Protein AF-A0A973M0V3-F1 (afdb_monomer_lite)

Sequence (65 aa):
HGIELVFAELKGPVKDRLLRFGTRGRFGPDHFFPTVSAAVRALRSDGPDGEPSAGGGTDDGGQRQ

pLDDT: mean 76.27, std 14.75, range [52.94, 95.62]

Secondary structure (DSSP, 8-state):
------EES--HHHHHHHHHHHTTTT--GGGEESSHHHHHHHHHHHSTT----------------

Radius of gyration: 21.03 Å; chains: 1; bounding box: 50×36×55 Å

Foldseek 3Di:
DDDDAAEECDDPVRVVVCCVVCVVPRDDPVRYYDHPVVVVVVVVVPDPPPPPPDPDPPPPPPDDD

Structure (mmCIF, N/CA/C/O backbone):
data_AF-A0A973M0V3-F1
#
_entry.id   AF-A0A973M0V3-F1
#
loop_
_atom_site.group_PDB
_atom_site.id
_atom_site.type_symbol
_atom_site.label_atom_id
_atom_site.label_alt_id
_atom_site.label_comp_id
_atom_site.label_asym_id
_atom_site.label_entity_id
_atom_site.label_seq_id
_atom_site.pdbx_PDB_ins_code
_atom_site.Cartn_x
_atom_site.Cartn_y
_atom_site.Cartn_z
_atom_site.occupancy
_atom_site.B_iso_or_equiv
_atom_site.auth_seq_id
_atom_site.auth_comp_id
_atom_site.auth_asym_id
_atom_site.auth_atom_id
_atom_site.pdbx_PDB_model_num
ATOM 1 N N . HIS A 1 1 ? -8.497 3.196 -22.472 1.00 57.53 1 HIS A N 1
ATOM 2 C CA . HIS A 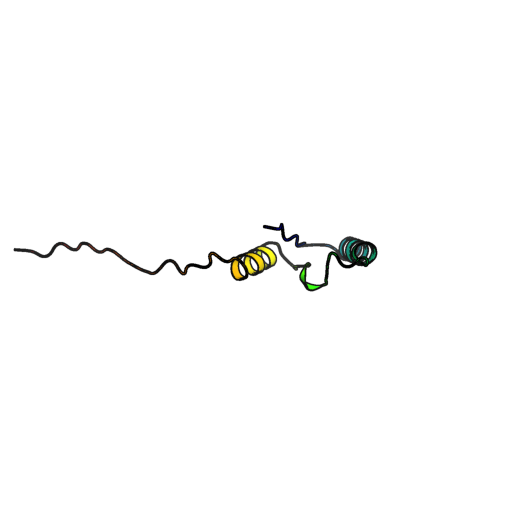1 1 ? -7.294 2.924 -21.663 1.00 57.53 1 HIS A CA 1
ATOM 3 C C . HIS A 1 1 ? -7.396 3.726 -20.378 1.00 57.53 1 HIS A C 1
ATOM 5 O O . HIS A 1 1 ? -7.517 4.943 -20.449 1.00 57.53 1 HIS A O 1
ATOM 11 N N . GLY A 1 2 ? -7.507 3.045 -19.240 1.00 76.62 2 GLY A N 1
ATOM 12 C CA . GLY A 1 2 ? -7.565 3.675 -17.919 1.00 76.62 2 GLY A CA 1
ATOM 13 C C . GLY A 1 2 ? -6.196 3.654 -17.241 1.00 76.62 2 GLY A C 1
ATOM 14 O O . GLY A 1 2 ? -5.276 3.014 -17.741 1.00 76.62 2 GLY A O 1
ATOM 15 N N . ILE A 1 3 ? -6.076 4.348 -16.110 1.00 81.44 3 ILE A N 1
ATOM 16 C CA . ILE A 1 3 ? -4.924 4.244 -15.209 1.00 81.44 3 ILE A CA 1
ATOM 17 C C . ILE A 1 3 ? -5.396 3.489 -13.970 1.00 81.44 3 ILE A C 1
ATOM 19 O O . ILE A 1 3 ? -6.373 3.900 -13.341 1.00 81.44 3 ILE A O 1
ATOM 23 N N . GLU A 1 4 ? -4.701 2.413 -13.618 1.00 84.81 4 GLU A N 1
ATOM 24 C CA . GLU A 1 4 ? -4.877 1.740 -12.336 1.00 84.81 4 GLU A CA 1
ATOM 25 C C . GLU A 1 4 ? -3.970 2.389 -11.281 1.00 84.81 4 GLU A C 1
ATOM 27 O O . GLU A 1 4 ? -2.793 2.650 -11.532 1.00 84.81 4 GLU A O 1
ATOM 32 N N . LEU A 1 5 ? -4.525 2.679 -10.101 1.00 86.50 5 LEU A N 1
ATOM 33 C CA . LEU A 1 5 ? -3.792 3.255 -8.975 1.00 86.50 5 LEU A CA 1
ATOM 34 C C . LEU A 1 5 ? -3.796 2.282 -7.795 1.00 86.50 5 LEU A C 1
ATOM 36 O O . LEU A 1 5 ? -4.857 1.886 -7.309 1.00 86.50 5 LEU A O 1
ATOM 40 N N . VAL A 1 6 ? -2.602 1.976 -7.295 1.00 90.75 6 VAL A N 1
ATOM 41 C CA . VAL A 1 6 ? -2.369 1.158 -6.101 1.00 90.75 6 VAL A CA 1
ATOM 42 C C . VAL A 1 6 ? -1.449 1.890 -5.124 1.00 90.75 6 VAL A C 1
ATOM 44 O O . VAL A 1 6 ? -0.720 2.810 -5.499 1.00 90.75 6 VAL A O 1
ATOM 47 N N . PHE A 1 7 ? -1.468 1.477 -3.862 1.00 91.75 7 PHE A N 1
ATOM 48 C CA . PHE A 1 7 ? -0.674 2.050 -2.783 1.00 91.75 7 PHE A CA 1
ATOM 49 C C . PHE A 1 7 ? 0.251 0.997 -2.178 1.00 91.75 7 PHE A C 1
ATOM 51 O O . PHE A 1 7 ? -0.158 -0.139 -1.954 1.00 91.75 7 PHE A O 1
ATOM 58 N N . ALA A 1 8 ? 1.478 1.386 -1.841 1.00 95.19 8 ALA A N 1
ATOM 59 C CA . ALA A 1 8 ? 2.438 0.535 -1.146 1.00 95.19 8 ALA A CA 1
ATOM 60 C C . ALA A 1 8 ? 2.983 1.229 0.109 1.00 95.19 8 ALA A C 1
ATOM 62 O O . ALA A 1 8 ? 3.009 2.457 0.180 1.00 95.19 8 ALA A O 1
ATOM 63 N N . GLU A 1 9 ? 3.409 0.435 1.096 1.00 95.06 9 GLU A N 1
ATOM 64 C CA . GLU A 1 9 ? 4.124 0.897 2.304 1.00 95.06 9 GLU A CA 1
ATOM 65 C C . GLU A 1 9 ? 3.370 1.941 3.150 1.00 95.06 9 GLU A C 1
ATOM 67 O O . GLU A 1 9 ? 3.954 2.747 3.883 1.00 95.06 9 GLU A O 1
ATOM 72 N N . LEU A 1 10 ? 2.038 1.916 3.094 1.00 92.19 10 LEU A N 1
ATOM 73 C CA . LEU A 1 10 ? 1.224 2.813 3.900 1.00 92.19 10 LEU A CA 1
ATOM 74 C C . LEU A 1 10 ? 1.173 2.378 5.362 1.00 92.19 10 LEU A C 1
ATOM 76 O O . LEU A 1 10 ? 0.903 1.226 5.697 1.00 92.19 10 LEU A O 1
ATOM 80 N N . LYS A 1 11 ? 1.344 3.357 6.250 1.00 89.56 11 LYS A N 1
ATOM 81 C CA . LYS A 1 11 ? 1.137 3.183 7.689 1.00 89.56 11 LYS A CA 1
ATOM 82 C C . LYS A 1 11 ? -0.353 3.211 8.0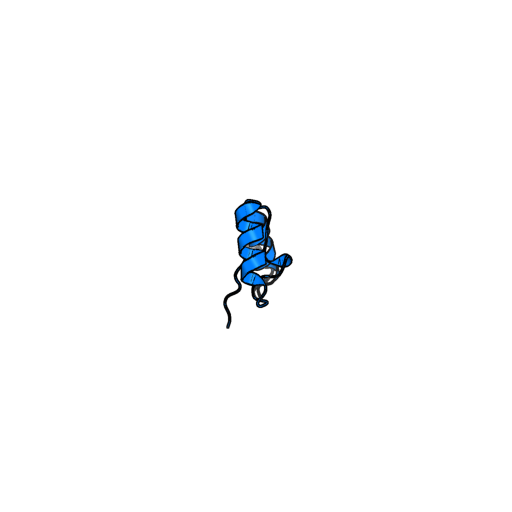31 1.00 89.56 11 LYS A C 1
ATOM 84 O O . LYS A 1 11 ? -1.120 3.907 7.365 1.00 89.56 11 LYS A O 1
ATOM 89 N N . GLY A 1 12 ? -0.727 2.524 9.116 1.00 88.12 12 GLY A N 1
ATOM 90 C CA . GLY A 1 12 ? -2.109 2.384 9.607 1.00 88.12 12 GLY A CA 1
ATOM 91 C C . GLY A 1 12 ? -2.942 3.669 9.522 1.00 88.12 12 GLY A C 1
ATOM 92 O O . GLY A 1 12 ? -3.891 3.689 8.748 1.00 88.12 12 GLY A O 1
ATOM 93 N N . PRO A 1 13 ? -2.527 4.792 10.147 1.00 91.00 13 PRO A N 1
ATOM 94 C CA . PRO A 1 13 ? -3.304 6.035 10.101 1.00 91.00 13 PRO A CA 1
ATOM 95 C C . PRO A 1 13 ? -3.582 6.571 8.686 1.00 91.00 13 PRO A C 1
ATOM 97 O O . PRO A 1 13 ? -4.629 7.166 8.437 1.00 91.00 13 PRO A O 1
ATOM 100 N N . VAL A 1 14 ? -2.654 6.372 7.742 1.00 89.12 14 VAL A N 1
ATOM 101 C CA . VAL A 1 14 ? -2.817 6.805 6.343 1.00 89.12 14 VAL A CA 1
ATOM 102 C C . VAL A 1 14 ? -3.719 5.834 5.587 1.00 89.12 14 VAL A C 1
ATOM 104 O O . VAL A 1 14 ? -4.623 6.278 4.879 1.00 89.12 14 VAL A O 1
ATOM 107 N N . LYS A 1 15 ? -3.520 4.524 5.778 1.00 86.75 15 LYS A N 1
ATOM 108 C CA . LYS A 1 15 ? -4.382 3.474 5.220 1.00 86.75 15 LYS A CA 1
ATOM 109 C C . LYS A 1 15 ? -5.831 3.668 5.672 1.00 86.75 15 LYS A C 1
ATOM 111 O O . LYS A 1 15 ? -6.727 3.710 4.836 1.00 86.75 15 LYS A O 1
ATOM 116 N N . ASP A 1 16 ? -6.050 3.887 6.963 1.00 86.88 16 ASP A N 1
ATOM 117 C CA . ASP A 1 16 ? -7.376 4.075 7.555 1.00 86.88 16 ASP A CA 1
ATOM 118 C C . ASP A 1 16 ? -8.060 5.332 7.010 1.00 86.88 16 ASP A C 1
ATOM 120 O O . ASP A 1 16 ? -9.257 5.325 6.714 1.00 86.88 16 ASP A O 1
ATOM 124 N N . ARG A 1 17 ? -7.293 6.412 6.805 1.00 86.75 17 ARG A N 1
ATOM 125 C CA . ARG A 1 17 ? -7.794 7.654 6.205 1.00 86.75 17 ARG A CA 1
ATOM 126 C C . ARG A 1 17 ? -8.178 7.466 4.735 1.00 86.75 17 ARG A C 1
ATOM 128 O O . ARG A 1 17 ? -9.225 7.965 4.322 1.00 86.75 17 ARG A O 1
ATOM 135 N N . LEU A 1 18 ? -7.377 6.732 3.961 1.00 85.06 18 LEU A N 1
ATOM 136 C CA . LEU A 1 18 ? -7.685 6.405 2.565 1.00 85.06 18 LEU A CA 1
ATOM 137 C C . LEU A 1 18 ? -8.876 5.459 2.440 1.00 85.06 18 LEU A C 1
ATOM 139 O O . LEU A 1 18 ? -9.710 5.680 1.572 1.00 85.06 18 LEU A O 1
ATOM 143 N N . LEU A 1 19 ? -9.011 4.470 3.324 1.00 82.19 19 LEU A N 1
ATOM 144 C CA . LEU A 1 19 ? -10.190 3.604 3.373 1.00 82.19 19 LEU A CA 1
ATOM 145 C C . LEU A 1 19 ? -11.438 4.413 3.735 1.00 82.19 19 LEU A C 1
ATOM 147 O O . LEU A 1 19 ? -12.455 4.318 3.051 1.00 82.19 19 LEU A O 1
ATOM 151 N N . ARG A 1 20 ? -11.350 5.280 4.752 1.00 80.81 20 ARG A N 1
ATOM 152 C CA . ARG A 1 20 ? -12.472 6.115 5.203 1.00 80.81 20 ARG A CA 1
ATOM 153 C C . ARG A 1 20 ? -12.933 7.112 4.142 1.00 80.81 20 ARG A C 1
ATOM 155 O O . ARG A 1 20 ? -14.139 7.273 3.973 1.00 80.81 20 ARG A O 1
ATOM 162 N N . PHE A 1 21 ? -12.023 7.760 3.415 1.00 76.38 21 PHE A N 1
ATOM 163 C CA . PHE A 1 21 ? -12.389 8.669 2.318 1.00 76.38 21 PHE A CA 1
ATOM 164 C C . PHE A 1 21 ? -12.678 7.951 0.996 1.00 76.38 21 PHE A C 1
ATOM 166 O O . PHE A 1 21 ? -13.445 8.453 0.174 1.00 76.38 21 PHE A O 1
ATOM 173 N N . GLY A 1 22 ? -12.097 6.769 0.805 1.00 68.06 22 GLY A N 1
ATOM 174 C CA . GLY A 1 22 ? -12.293 5.895 -0.344 1.00 68.06 22 GLY A CA 1
ATOM 175 C C . GLY A 1 22 ? -13.627 5.150 -0.338 1.00 68.06 22 GLY A C 1
ATOM 176 O O . GLY A 1 22 ? -13.972 4.576 -1.366 1.00 68.06 22 GLY A O 1
ATOM 177 N N . THR A 1 23 ? -14.410 5.225 0.751 1.00 58.94 23 THR A N 1
ATOM 178 C CA . THR A 1 23 ? -15.764 4.641 0.922 1.00 58.94 23 THR A CA 1
ATOM 179 C C . THR A 1 23 ? -16.789 5.022 -0.156 1.00 58.94 23 THR A C 1
ATOM 181 O O . THR A 1 23 ? -17.858 4.424 -0.215 1.00 58.94 23 THR A O 1
ATOM 184 N N . ARG A 1 24 ? -16.465 5.947 -1.069 1.00 58.41 24 ARG A N 1
ATOM 185 C CA . ARG A 1 24 ? -17.190 6.130 -2.342 1.00 58.41 24 ARG A CA 1
ATOM 186 C C . ARG A 1 24 ? -16.781 5.132 -3.447 1.00 58.41 24 ARG A C 1
ATOM 188 O O . ARG A 1 24 ? -17.091 5.370 -4.609 1.00 58.41 24 ARG A O 1
ATOM 195 N N . GLY A 1 25 ? -16.088 4.043 -3.105 1.00 58.53 25 GLY A N 1
ATOM 196 C CA . GLY A 1 25 ? -15.846 2.887 -3.977 1.00 58.53 25 GLY A CA 1
ATOM 197 C C . GLY A 1 25 ? -14.609 2.954 -4.876 1.00 58.53 25 GLY A C 1
ATOM 198 O O . GLY A 1 25 ? -14.541 2.193 -5.831 1.00 58.53 25 GLY A O 1
ATOM 199 N N . ARG A 1 26 ? -13.638 3.847 -4.623 1.00 68.06 26 ARG A N 1
ATOM 200 C CA . ARG A 1 26 ? -12.458 3.969 -5.512 1.00 68.06 26 ARG A CA 1
ATOM 201 C C . ARG A 1 26 ? -11.289 3.047 -5.171 1.00 68.06 26 ARG A C 1
ATOM 203 O O . ARG A 1 26 ? -10.521 2.741 -6.069 1.00 68.06 26 ARG A O 1
ATOM 210 N N . PHE A 1 27 ? -11.135 2.642 -3.909 1.00 73.56 27 PHE A N 1
ATOM 211 C CA . PHE A 1 27 ? -9.976 1.865 -3.458 1.00 73.56 27 PHE A CA 1
ATOM 212 C C . PHE A 1 27 ? -10.428 0.736 -2.530 1.00 73.56 27 PHE A C 1
ATOM 214 O O . PHE A 1 27 ? -10.701 0.964 -1.349 1.00 73.56 27 PHE A O 1
ATOM 221 N N . GLY A 1 28 ? -10.549 -0.470 -3.084 1.00 72.06 28 GLY A N 1
ATOM 222 C CA . GLY A 1 28 ? -10.772 -1.694 -2.315 1.00 72.06 28 GLY A CA 1
ATOM 223 C C . GLY A 1 28 ? -9.524 -2.134 -1.531 1.00 72.06 28 GLY A C 1
ATOM 224 O O . GLY A 1 28 ? -8.439 -1.582 -1.733 1.00 72.06 28 GLY A O 1
ATOM 225 N N . PRO A 1 29 ? -9.647 -3.131 -0.636 1.00 71.19 29 PRO A N 1
ATOM 226 C CA . PRO A 1 29 ? -8.516 -3.670 0.127 1.00 71.19 29 PRO A CA 1
ATOM 227 C C . PRO A 1 29 ? -7.385 -4.210 -0.765 1.00 71.19 29 PRO A C 1
ATOM 229 O O . PRO A 1 29 ? -6.226 -4.146 -0.360 1.00 71.19 29 PRO A O 1
ATOM 232 N N . ASP A 1 30 ? -7.704 -4.631 -1.988 1.00 81.56 30 ASP A N 1
ATOM 233 C CA . ASP A 1 30 ? -6.751 -5.186 -2.959 1.00 81.56 30 ASP A CA 1
ATOM 234 C C . ASP A 1 30 ? -5.825 -4.127 -3.591 1.00 81.56 30 ASP A C 1
ATOM 236 O O . ASP A 1 30 ? -4.868 -4.462 -4.279 1.00 81.56 30 ASP A O 1
ATOM 240 N N . HIS A 1 31 ? -6.045 -2.837 -3.306 1.00 87.88 31 HIS A N 1
ATOM 241 C CA . HIS A 1 31 ? -5.183 -1.742 -3.769 1.00 87.88 31 HIS A CA 1
ATOM 242 C C . HIS A 1 31 ? -4.011 -1.441 -2.822 1.00 87.88 31 HIS A C 1
ATOM 244 O O . HIS A 1 31 ? -3.261 -0.498 -3.075 1.00 87.88 31 HIS A O 1
ATOM 250 N N . PHE A 1 32 ? -3.859 -2.171 -1.711 1.00 90.81 32 PHE A N 1
ATOM 251 C CA . PHE A 1 32 ? -2.865 -1.874 -0.677 1.00 90.81 32 PHE A CA 1
ATOM 252 C C . PHE A 1 32 ? -1.838 -2.997 -0.535 1.00 90.81 32 PHE A C 1
ATOM 254 O O . PHE A 1 32 ? -2.139 -4.080 -0.038 1.00 90.81 32 PHE A O 1
ATOM 261 N N . PHE A 1 33 ? -0.591 -2.693 -0.876 1.00 93.38 33 PHE A N 1
ATOM 262 C CA . PHE A 1 33 ? 0.516 -3.639 -0.863 1.00 93.38 33 PHE A CA 1
ATOM 263 C C . PHE A 1 33 ? 1.488 -3.370 0.294 1.00 93.38 3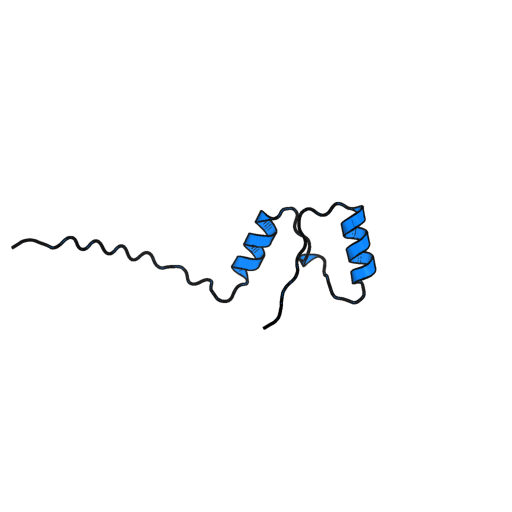3 PHE A C 1
ATOM 265 O O . PHE A 1 33 ? 1.742 -2.213 0.649 1.00 93.38 33 PHE A O 1
ATOM 272 N N . PRO A 1 34 ? 2.090 -4.422 0.877 1.00 93.44 34 PRO A N 1
ATOM 273 C CA . PRO A 1 34 ? 3.057 -4.264 1.959 1.00 93.44 34 PRO A CA 1
ATOM 274 C C . PRO A 1 34 ? 4.378 -3.640 1.488 1.00 93.44 34 PRO A C 1
ATOM 276 O O . PRO A 1 34 ? 5.040 -2.990 2.287 1.00 93.44 34 PRO A O 1
ATOM 279 N N . THR A 1 35 ? 4.756 -3.820 0.214 1.00 95.62 35 THR A N 1
ATOM 280 C CA . THR A 1 35 ? 5.995 -3.285 -0.378 1.00 95.62 35 THR A CA 1
ATOM 281 C C . THR A 1 35 ? 5.779 -2.831 -1.819 1.00 95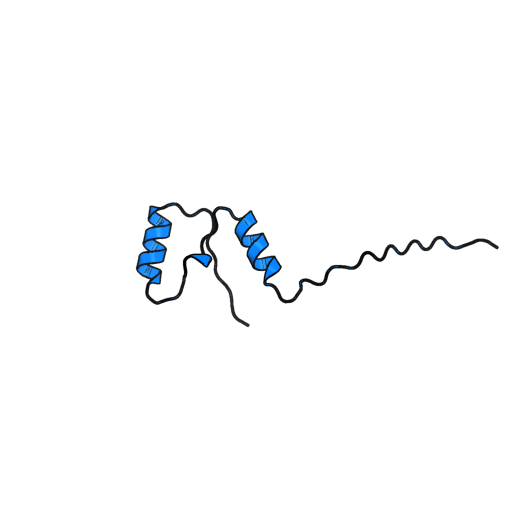.62 35 THR A C 1
ATOM 283 O O . THR A 1 35 ? 4.885 -3.329 -2.511 1.00 95.62 35 THR A O 1
ATOM 286 N N . VAL A 1 36 ? 6.645 -1.934 -2.303 1.00 95.19 36 VAL A N 1
ATOM 287 C CA . VAL A 1 36 ? 6.659 -1.505 -3.716 1.00 95.19 36 VAL A CA 1
ATOM 288 C C . VAL A 1 36 ? 6.892 -2.697 -4.649 1.00 95.19 36 VAL A C 1
ATOM 290 O O . VAL A 1 36 ? 6.208 -2.845 -5.657 1.00 95.19 36 VAL A O 1
ATOM 293 N N . SER A 1 37 ? 7.805 -3.600 -4.283 1.00 95.44 37 SER A N 1
ATOM 294 C CA . SER A 1 37 ? 8.101 -4.808 -5.063 1.00 95.44 37 SER A CA 1
ATOM 295 C C . SER A 1 37 ? 6.885 -5.721 -5.231 1.00 95.44 37 SER A C 1
ATOM 297 O O . SER A 1 37 ? 6.714 -6.308 -6.299 1.00 95.44 37 SER A O 1
ATOM 299 N N . ALA A 1 38 ? 6.039 -5.848 -4.202 1.00 94.81 38 ALA A N 1
ATOM 300 C CA . ALA A 1 38 ? 4.801 -6.620 -4.293 1.00 94.81 38 ALA A CA 1
ATOM 301 C C . ALA A 1 38 ? 3.799 -5.964 -5.259 1.00 94.81 38 ALA A C 1
ATOM 303 O O . ALA A 1 38 ? 3.245 -6.659 -6.108 1.00 94.81 38 ALA A O 1
ATOM 304 N N . ALA A 1 39 ? 3.640 -4.637 -5.193 1.00 93.38 39 ALA A N 1
ATOM 305 C CA . ALA A 1 39 ? 2.766 -3.890 -6.100 1.00 93.38 39 ALA A CA 1
ATOM 306 C C . ALA A 1 39 ? 3.211 -4.010 -7.569 1.00 93.38 39 ALA A C 1
ATOM 308 O O . ALA A 1 39 ? 2.401 -4.299 -8.446 1.00 93.38 39 ALA A O 1
ATOM 309 N N . VAL A 1 40 ? 4.513 -3.858 -7.842 1.00 93.81 40 VAL A N 1
ATOM 310 C CA . VAL A 1 40 ? 5.068 -3.975 -9.204 1.00 93.81 40 VAL A CA 1
ATOM 311 C C . VAL A 1 40 ? 4.874 -5.381 -9.776 1.00 93.81 40 VAL A C 1
ATOM 313 O O . VAL A 1 40 ? 4.579 -5.517 -10.961 1.00 93.81 40 VAL A O 1
ATOM 316 N N . ARG A 1 41 ? 5.038 -6.431 -8.959 1.00 93.25 41 ARG A N 1
ATOM 317 C CA . ARG A 1 41 ? 4.781 -7.813 -9.398 1.00 93.25 41 ARG A CA 1
ATOM 318 C C . ARG A 1 41 ? 3.314 -8.010 -9.774 1.00 93.25 41 ARG A C 1
ATOM 320 O O . ARG A 1 41 ? 3.065 -8.550 -10.842 1.00 93.25 41 ARG A O 1
ATOM 327 N N . ALA A 1 42 ? 2.384 -7.535 -8.945 1.00 90.25 42 ALA A N 1
ATOM 328 C CA . ALA A 1 42 ? 0.951 -7.660 -9.206 1.00 90.25 42 ALA A CA 1
ATOM 329 C C . ALA A 1 42 ? 0.541 -6.968 -10.520 1.00 90.25 42 ALA A C 1
ATOM 331 O O . ALA A 1 42 ? -0.042 -7.607 -11.387 1.00 90.25 42 ALA A O 1
ATOM 332 N N . LEU A 1 43 ? 0.953 -5.711 -10.720 1.00 88.19 43 LEU A N 1
ATOM 333 C CA . LEU A 1 43 ? 0.645 -4.942 -11.936 1.00 88.19 43 LEU A CA 1
ATOM 334 C C . LEU A 1 43 ? 1.259 -5.532 -13.214 1.00 88.19 43 LEU A C 1
ATOM 336 O O . LEU A 1 43 ? 0.659 -5.459 -14.280 1.00 88.19 43 LEU A O 1
ATOM 340 N N . ARG A 1 44 ? 2.463 -6.115 -13.135 1.00 87.75 44 ARG A N 1
ATOM 341 C CA . ARG A 1 44 ? 3.094 -6.773 -14.295 1.00 87.75 44 ARG A CA 1
ATOM 342 C C . ARG A 1 44 ? 2.417 -8.085 -14.674 1.00 87.75 44 ARG A C 1
ATOM 344 O O . ARG A 1 44 ? 2.461 -8.451 -15.840 1.00 87.75 44 ARG A O 1
ATOM 351 N N . SER A 1 45 ? 1.843 -8.793 -13.705 1.00 76.62 45 SE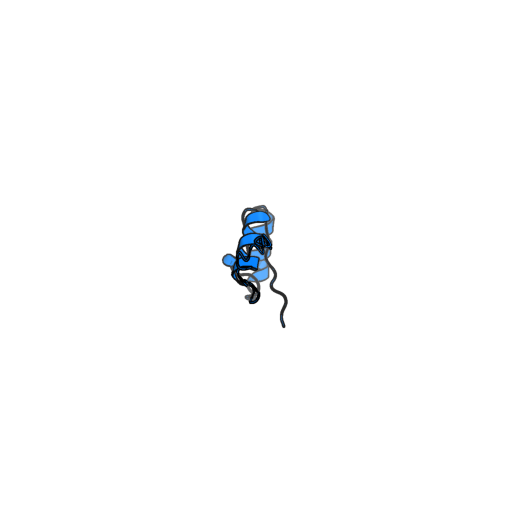R A N 1
ATOM 352 C CA . SER A 1 45 ? 1.105 -10.033 -13.951 1.00 76.62 45 SER A CA 1
ATOM 353 C C . SER A 1 45 ? -0.265 -9.799 -14.588 1.00 76.62 45 SER A C 1
ATOM 355 O O . SER A 1 45 ? -0.760 -10.705 -15.248 1.00 76.62 45 SER A O 1
ATOM 357 N N . ASP A 1 46 ? -0.848 -8.612 -14.411 1.00 68.06 46 ASP A N 1
ATOM 358 C CA . ASP A 1 46 ? -2.163 -8.243 -14.959 1.00 68.06 46 ASP A CA 1
ATOM 359 C C . ASP A 1 46 ? -2.070 -7.482 -16.300 1.00 68.06 46 ASP A C 1
ATOM 361 O O . ASP A 1 46 ? -3.069 -7.224 -16.970 1.00 68.06 46 ASP A O 1
ATOM 365 N N . GLY A 1 47 ? -0.853 -7.115 -16.718 1.00 61.22 47 GLY A N 1
ATOM 366 C CA . GLY A 1 47 ? -0.610 -6.409 -17.972 1.00 61.22 47 GLY A CA 1
ATOM 367 C C . GLY A 1 47 ? -0.817 -7.305 -19.207 1.00 61.22 47 GLY A C 1
ATOM 368 O O . GLY A 1 47 ? -0.345 -8.442 -19.211 1.00 61.22 47 GLY A O 1
ATOM 369 N N . PRO A 1 48 ? -1.437 -6.800 -20.294 1.00 57.09 48 PRO A N 1
ATOM 370 C CA . PRO A 1 48 ? -1.693 -7.561 -21.527 1.00 57.09 48 PRO A CA 1
ATOM 371 C C . PRO A 1 48 ? -0.431 -7.959 -22.316 1.00 57.09 48 PRO A C 1
ATOM 373 O O . PRO A 1 48 ? -0.540 -8.689 -23.296 1.00 57.09 48 PRO A O 1
ATOM 376 N N . ASP A 1 49 ? 0.755 -7.534 -21.875 1.00 58.97 49 ASP A N 1
ATOM 377 C CA . ASP A 1 49 ? 2.018 -7.680 -22.606 1.00 58.97 49 ASP A CA 1
ATOM 378 C C . ASP A 1 49 ? 3.005 -8.614 -21.887 1.00 58.97 49 ASP A C 1
ATOM 380 O O . ASP A 1 49 ? 4.226 -8.456 -21.959 1.00 58.97 49 ASP A O 1
ATOM 384 N N . GLY A 1 50 ? 2.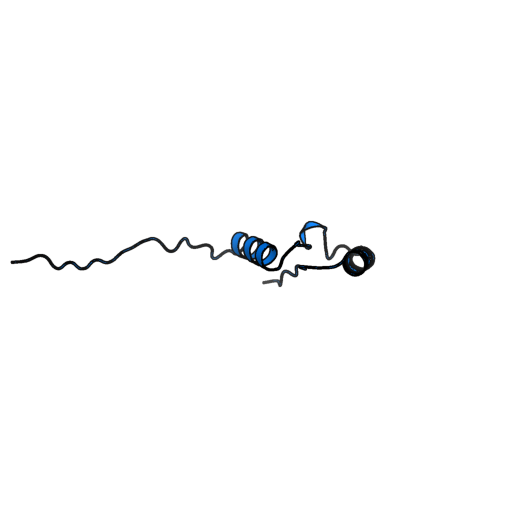483 -9.610 -21.171 1.00 54.91 50 GLY A N 1
ATOM 385 C CA . GLY A 1 50 ? 3.256 -10.758 -20.715 1.00 54.91 50 GLY A CA 1
ATOM 386 C C . GLY A 1 50 ? 3.575 -11.710 -21.866 1.00 54.91 50 GLY A C 1
ATOM 387 O O . GLY A 1 50 ? 3.234 -12.885 -21.778 1.00 54.91 50 GLY A O 1
ATOM 388 N N . GLU A 1 51 ? 4.206 -11.234 -22.944 1.00 57.31 51 GLU A N 1
ATOM 389 C CA . GLU A 1 51 ? 4.869 -12.146 -23.873 1.00 57.31 51 GLU A CA 1
ATOM 390 C C . GLU A 1 51 ? 6.028 -12.804 -23.110 1.00 57.31 51 GLU A C 1
ATOM 392 O O . GLU A 1 51 ? 6.960 -12.109 -22.682 1.00 57.31 51 GLU A O 1
ATOM 397 N N . PRO A 1 52 ? 6.014 -14.132 -22.898 1.00 58.38 52 PRO A N 1
ATOM 398 C CA . PRO A 1 52 ? 7.221 -14.816 -22.490 1.00 58.38 52 PRO A CA 1
ATOM 399 C C . PRO A 1 52 ? 8.186 -14.677 -23.664 1.00 58.38 52 PRO A C 1
ATOM 401 O O . PRO A 1 52 ? 8.024 -15.364 -24.669 1.00 58.38 52 PRO A O 1
ATOM 404 N N . SER A 1 53 ? 9.160 -13.764 -23.569 1.00 57.97 53 SER A N 1
ATOM 405 C CA . SER A 1 53 ? 10.272 -13.719 -24.517 1.00 57.97 53 SER A CA 1
ATOM 406 C C . SER A 1 53 ? 10.881 -15.111 -24.572 1.00 57.97 53 SER A C 1
ATOM 408 O O . SER A 1 53 ? 11.553 -15.565 -23.643 1.00 57.97 53 SER A O 1
ATOM 410 N N . ALA A 1 54 ? 10.543 -15.807 -25.652 1.00 58.09 54 ALA A N 1
ATOM 411 C CA . ALA A 1 54 ? 10.983 -17.145 -25.930 1.00 58.09 54 ALA A CA 1
ATOM 412 C C . ALA A 1 54 ? 12.509 -17.142 -25.924 1.00 58.09 54 ALA A C 1
ATOM 414 O O . ALA A 1 54 ? 13.156 -16.311 -26.564 1.00 58.09 54 ALA A O 1
ATOM 415 N N . GLY A 1 55 ? 13.075 -18.099 -25.195 1.00 56.72 55 GLY A N 1
ATOM 416 C CA . GLY A 1 55 ? 14.438 -18.527 -25.434 1.00 56.72 55 GLY A CA 1
ATOM 417 C C . GLY A 1 55 ? 14.558 -18.930 -26.900 1.00 56.72 55 GLY A C 1
ATOM 418 O O . GLY A 1 55 ? 14.019 -19.947 -27.319 1.00 56.72 55 GLY A O 1
ATOM 419 N N . GLY A 1 56 ? 15.249 -18.104 -27.671 1.00 52.94 56 GLY A N 1
ATOM 420 C CA . GLY A 1 56 ? 15.714 -18.405 -29.012 1.00 52.94 56 GLY A CA 1
ATOM 421 C C . GLY A 1 56 ? 17.172 -18.001 -29.068 1.00 52.94 56 GLY A C 1
ATOM 422 O O . GLY A 1 56 ? 17.497 -16.917 -29.537 1.00 52.94 56 GLY A O 1
ATOM 423 N N . GLY A 1 57 ? 18.040 -18.833 -28.493 1.00 57.53 57 GLY A N 1
ATOM 424 C CA . GLY A 1 57 ? 19.469 -18.727 -28.731 1.00 57.53 57 GLY A CA 1
ATOM 425 C C . GLY A 1 57 ? 19.718 -19.001 -30.205 1.00 57.53 57 GLY A C 1
ATOM 426 O O . GLY A 1 57 ? 19.700 -20.150 -30.628 1.00 57.53 57 GLY A O 1
ATOM 427 N N . THR A 1 58 ? 19.922 -17.952 -30.991 1.00 59.38 58 THR A N 1
ATOM 428 C CA . THR A 1 58 ? 20.626 -18.061 -32.264 1.00 59.38 58 THR A CA 1
ATOM 429 C C . THR A 1 58 ? 22.101 -18.260 -31.940 1.00 59.38 58 THR A C 1
ATOM 431 O O . THR A 1 58 ? 22.888 -17.316 -31.893 1.00 59.38 58 THR A O 1
ATOM 434 N N . ASP A 1 59 ? 22.468 -19.509 -31.652 1.00 65.81 59 ASP A N 1
ATOM 435 C CA . ASP A 1 59 ? 23.799 -19.975 -32.002 1.00 65.81 59 ASP A CA 1
ATOM 436 C C . ASP A 1 59 ? 23.787 -20.165 -33.524 1.00 65.81 59 ASP A C 1
ATOM 438 O O . ASP A 1 59 ? 23.115 -21.038 -34.063 1.00 65.81 59 ASP A O 1
ATOM 442 N N . ASP A 1 60 ? 24.432 -19.246 -34.239 1.00 62.16 60 ASP A N 1
ATOM 443 C CA . ASP A 1 60 ? 24.802 -19.463 -35.635 1.00 62.16 60 ASP A CA 1
ATOM 444 C C . ASP A 1 60 ? 26.221 -20.038 -35.630 1.00 62.16 60 ASP A C 1
ATOM 446 O O . ASP A 1 60 ? 27.210 -19.395 -35.994 1.00 62.16 60 ASP A O 1
ATOM 450 N N . GLY A 1 61 ? 26.339 -21.251 -35.084 1.00 57.38 61 GLY A N 1
ATOM 451 C CA . GLY A 1 61 ? 27.511 -22.095 -35.237 1.00 57.38 61 GLY A CA 1
ATOM 452 C C . GLY A 1 61 ? 27.570 -22.621 -36.666 1.00 57.38 61 GLY A C 1
ATOM 453 O O . GLY A 1 61 ? 27.240 -23.781 -36.915 1.00 57.38 61 GLY A O 1
ATOM 454 N N . GLY A 1 62 ? 27.988 -21.760 -37.599 1.00 58.47 62 GLY A N 1
ATOM 455 C CA . GLY A 1 62 ? 28.226 -22.101 -38.999 1.00 58.47 62 GLY A CA 1
ATOM 456 C C . GLY A 1 62 ? 29.079 -23.364 -39.121 1.00 58.47 62 GLY A C 1
ATOM 457 O O . GLY A 1 62 ? 30.278 -23.370 -38.825 1.00 58.47 62 GLY A O 1
ATOM 458 N N . GLN A 1 63 ? 28.432 -24.456 -39.525 1.00 63.28 63 GLN A N 1
ATOM 459 C CA . GLN A 1 63 ? 29.096 -25.720 -39.780 1.00 63.28 63 GLN A CA 1
ATOM 460 C C . GLN A 1 63 ? 29.997 -25.624 -41.008 1.00 63.28 63 GLN A C 1
ATOM 462 O O . GLN A 1 63 ? 29.698 -24.981 -42.011 1.00 63.28 63 GLN A O 1
ATOM 467 N N . ARG A 1 64 ? 31.118 -26.322 -40.863 1.00 56.16 64 ARG A N 1
ATOM 468 C CA . ARG A 1 64 ? 32.193 -26.549 -41.820 1.00 56.16 64 ARG A CA 1
ATOM 469 C C . ARG A 1 64 ? 31.674 -27.104 -43.150 1.00 56.16 64 ARG A C 1
ATOM 471 O O . ARG A 1 64 ? 30.832 -28.001 -43.144 1.00 56.16 64 ARG A O 1
ATOM 478 N N . GLN A 1 65 ? 32.318 -26.692 -44.238 1.00 60.91 65 GLN A N 1
ATOM 479 C CA . GLN A 1 65 ? 32.978 -27.580 -45.203 1.00 60.91 65 GLN A CA 1
ATOM 480 C C . GLN A 1 65 ? 34.015 -26.790 -45.998 1.00 60.91 65 GLN A C 1
ATOM 482 O O . GLN A 1 65 ? 33.694 -25.654 -46.406 1.00 60.91 65 GLN A O 1
#